Protein AF-A0A820NX02-F1 (afdb_monomer_lite)

pLDDT: mean 93.72, std 5.59, range [57.53, 98.38]

Radius of gyration: 21.2 Å; chains: 1; bounding box: 52×33×58 Å

Secondary structure (DSSP, 8-state):
-HHHHT--HHHHHHHHHHHTSS---TTSHHHHHHHHHHHHHHHHTT----------------SSS----EEE-TTS-EEEE--SS---S-TTSPPPPPP--TTPPP-----

Foldseek 3Di:
DVPVVVDDVVVVVVLCCVLVLADQPPPDPNVVVSVVVVQVVCVVVVDDDDDDDDDDDWFADDPVDQDKDFDADPVRHTPDMDPSADDDPDPVYDDDGGDDDIPDDDDDDDD

InterPro domains:
  IPR039373 Transferrin receptor protein 1/Glutamate carboxypeptidase 2-like [PTHR10404] (2-110)
  IPR046450 PA domain superfamily [SSF52025] (56-110)

Organism: NCBI:txid433720

Structure (mmCIF, N/CA/C/O backbone):
data_AF-A0A820NX02-F1
#
_entry.id   AF-A0A820NX02-F1
#
loop_
_atom_site.group_PDB
_atom_site.id
_atom_site.type_symbol
_atom_site.label_atom_id
_atom_site.label_alt_id
_atom_site.label_comp_id
_atom_site.label_asym_id
_atom_site.label_entity_id
_atom_site.label_seq_id
_atom_site.pdbx_PDB_ins_code
_atom_site.Cartn_x
_atom_site.Cartn_y
_atom_site.Cartn_z
_atom_site.occupancy
_atom_site.B_iso_or_equiv
_atom_site.auth_seq_id
_atom_site.auth_comp_id
_atom_site.auth_asym_id
_atom_site.auth_atom_id
_atom_site.pdbx_PDB_model_num
ATOM 1 N N . LYS A 1 1 ? -32.554 8.746 17.054 1.00 57.53 1 LYS A N 1
ATOM 2 C CA . LYS A 1 1 ? -31.838 9.902 16.445 1.00 57.53 1 LYS A CA 1
ATOM 3 C C . LYS A 1 1 ? -30.424 10.119 17.022 1.00 57.53 1 LYS A C 1
ATOM 5 O O . LYS A 1 1 ? -29.801 11.109 16.687 1.00 57.53 1 LYS A O 1
ATOM 10 N N . THR A 1 2 ? -29.894 9.197 17.829 1.00 83.38 2 THR A N 1
ATOM 11 C CA . THR A 1 2 ? -28.643 9.354 18.597 1.00 83.38 2 THR A CA 1
ATOM 12 C C . THR A 1 2 ? -27.372 8.914 17.863 1.00 83.38 2 THR A C 1
ATOM 14 O O . THR A 1 2 ? -26.292 9.383 18.196 1.00 83.38 2 THR A O 1
ATOM 17 N N . PHE A 1 3 ? -27.489 8.054 16.846 1.00 90.56 3 PHE A N 1
ATOM 18 C CA . PHE A 1 3 ? -26.334 7.535 16.103 1.00 90.56 3 PHE A CA 1
ATOM 19 C C . PHE A 1 3 ? -25.642 8.601 15.242 1.00 90.56 3 PHE A C 1
ATOM 21 O O . PHE A 1 3 ? -24.437 8.784 15.321 1.00 90.56 3 PHE A O 1
ATOM 28 N N . ILE A 1 4 ? -26.402 9.365 14.450 1.00 93.31 4 ILE A N 1
ATOM 29 C CA . ILE A 1 4 ? -25.814 10.421 13.611 1.00 93.31 4 ILE A CA 1
ATOM 30 C C . ILE A 1 4 ? -25.145 11.498 14.475 1.00 93.31 4 ILE A C 1
ATOM 32 O O . ILE A 1 4 ? -24.072 11.977 14.133 1.00 93.31 4 ILE A O 1
ATOM 36 N N . SER A 1 5 ? -25.725 11.826 15.633 1.00 94.56 5 SER A N 1
ATOM 37 C CA . SER A 1 5 ? -25.135 12.790 16.568 1.00 94.56 5 SER A CA 1
ATOM 38 C C . SER A 1 5 ? -23.883 12.284 17.293 1.00 94.56 5 SER A C 1
ATOM 40 O O . SER A 1 5 ? -23.154 13.103 17.838 1.00 94.56 5 SER A O 1
ATOM 42 N N . SER A 1 6 ? -23.625 10.969 17.336 1.00 94.00 6 SER A N 1
ATOM 43 C CA . SER A 1 6 ? -22.400 10.425 17.944 1.00 94.00 6 SER A CA 1
ATOM 44 C C . SER A 1 6 ? -21.201 10.413 16.991 1.00 94.00 6 SER A C 1
ATOM 46 O O . SER A 1 6 ? -20.087 10.126 17.422 1.00 94.00 6 SER A O 1
ATOM 48 N N . ILE A 1 7 ? -21.400 10.717 15.705 1.00 95.62 7 ILE A N 1
ATOM 49 C CA . ILE A 1 7 ? -20.318 10.786 14.718 1.00 95.62 7 ILE A CA 1
ATOM 50 C C . ILE A 1 7 ? -19.615 12.140 14.854 1.00 95.62 7 ILE A C 1
ATOM 52 O O . ILE A 1 7 ? -20.234 13.190 14.703 1.00 95.62 7 ILE A O 1
ATOM 56 N N . GLN A 1 8 ? -18.309 12.114 15.120 1.00 97.38 8 GLN A N 1
ATOM 57 C CA . GLN A 1 8 ? -17.485 13.311 15.299 1.00 97.38 8 GLN A CA 1
ATOM 58 C C . GLN A 1 8 ? -16.389 13.359 14.233 1.00 97.38 8 GLN A C 1
ATOM 60 O O . GLN A 1 8 ? -15.622 12.406 14.089 1.00 97.38 8 GLN A O 1
ATOM 65 N N . SER A 1 9 ? -16.278 14.483 13.521 1.00 97.94 9 SER A N 1
ATOM 66 C CA . SER A 1 9 ? -15.251 14.695 12.489 1.00 97.94 9 SER A CA 1
ATOM 67 C C . SER A 1 9 ? -13.830 14.545 13.033 1.00 97.94 9 SER A C 1
ATOM 69 O O . SER A 1 9 ? -13.000 13.933 12.372 1.00 97.94 9 SER A O 1
ATOM 71 N N . ALA A 1 10 ? -13.575 14.999 14.264 1.00 98.12 10 ALA A N 1
ATOM 72 C CA . ALA A 1 10 ? -12.276 14.858 14.925 1.00 98.12 10 ALA A CA 1
ATOM 73 C C . ALA A 1 10 ? -11.831 13.387 15.062 1.00 98.12 10 ALA A C 1
ATOM 75 O O . ALA A 1 10 ? -10.658 13.072 14.880 1.00 98.12 10 ALA A O 1
ATOM 76 N N . ASN A 1 11 ? -12.768 12.465 15.317 1.00 97.06 11 ASN A N 1
ATOM 77 C CA . ASN A 1 11 ? -12.453 11.036 15.391 1.00 97.06 11 ASN A CA 1
ATOM 78 C C . ASN A 1 11 ? -12.154 10.462 13.999 1.00 97.06 11 ASN A C 1
ATOM 80 O O . ASN A 1 11 ? -11.270 9.621 13.859 1.00 97.06 11 ASN A O 1
ATOM 84 N N . ILE A 1 12 ? -12.860 10.927 12.963 1.00 97.88 12 ILE A N 1
ATOM 85 C CA . ILE A 1 12 ? -12.602 10.530 11.570 1.00 97.88 12 ILE A CA 1
ATOM 86 C C . ILE A 1 12 ? -11.214 11.012 11.133 1.00 97.88 12 ILE A C 1
ATOM 88 O O . ILE A 1 12 ? -10.458 10.233 10.561 1.00 97.88 12 ILE A O 1
ATOM 92 N N . GLU A 1 13 ? -10.856 12.256 11.450 1.00 98.38 13 GLU A N 1
ATOM 93 C CA . GLU A 1 13 ? -9.538 12.830 11.169 1.00 98.38 13 GLU A CA 1
ATOM 94 C C . GLU A 1 13 ? -8.416 12.051 11.868 1.00 98.38 13 GLU A C 1
ATOM 96 O O . GLU A 1 13 ? -7.445 11.650 11.224 1.00 98.38 13 GLU A O 1
ATOM 101 N N . ALA A 1 14 ? -8.568 11.766 13.166 1.00 97.25 14 ALA A N 1
ATOM 102 C CA . ALA A 1 14 ? -7.595 10.980 13.920 1.00 97.25 14 ALA A CA 1
ATOM 103 C C . ALA A 1 14 ? -7.431 9.561 13.348 1.00 97.25 14 ALA A C 1
ATOM 105 O O . ALA A 1 14 ? -6.313 9.055 13.245 1.00 97.25 14 ALA A O 1
ATOM 106 N N . ASN A 1 15 ? -8.536 8.931 12.935 1.00 96.56 15 ASN A N 1
ATOM 107 C CA . ASN A 1 15 ? -8.507 7.622 12.287 1.00 96.56 15 ASN A CA 1
ATOM 108 C C . ASN A 1 15 ? -7.786 7.669 10.945 1.00 96.56 15 ASN A C 1
ATOM 110 O O . ASN A 1 15 ? -6.951 6.806 10.686 1.00 96.56 15 ASN A O 1
ATOM 114 N N . LEU A 1 16 ? -8.090 8.669 10.116 1.00 97.81 16 LEU A N 1
ATOM 115 C CA . LEU A 1 16 ? -7.446 8.847 8.822 1.00 97.81 16 LEU A CA 1
ATOM 116 C C . LEU A 1 16 ? -5.936 9.007 9.002 1.00 97.81 16 LEU A C 1
ATOM 118 O O . LEU A 1 16 ? -5.179 8.263 8.393 1.00 97.81 16 LEU A O 1
ATOM 122 N N . LYS A 1 17 ? -5.509 9.896 9.906 1.00 96.00 17 LYS A N 1
ATOM 123 C CA . LYS A 1 17 ? -4.090 10.146 10.180 1.00 96.00 17 LYS A CA 1
ATOM 124 C C . LYS A 1 17 ? -3.331 8.886 10.605 1.00 96.00 17 LYS A C 1
ATOM 126 O O . LYS A 1 17 ? -2.198 8.694 10.173 1.00 96.00 17 LYS A O 1
ATOM 131 N N . ASP A 1 18 ? -3.934 8.045 11.445 1.00 94.50 18 ASP A N 1
ATOM 132 C CA . ASP A 1 18 ? -3.306 6.798 11.896 1.00 94.50 18 ASP A CA 1
ATOM 133 C C . ASP A 1 18 ? -3.216 5.769 10.755 1.00 94.50 18 ASP A C 1
ATOM 135 O O . ASP A 1 18 ? -2.137 5.255 10.454 1.00 94.50 18 ASP A O 1
ATOM 139 N N . LEU A 1 19 ? -4.333 5.538 10.055 1.00 95.00 19 LEU A N 1
ATOM 140 C CA . LEU A 1 19 ? -4.443 4.521 9.003 1.00 95.00 19 LEU A CA 1
ATOM 141 C C . LEU A 1 19 ? -3.652 4.865 7.729 1.00 95.00 19 LEU A C 1
ATOM 143 O O . LEU A 1 19 ? -3.294 3.962 6.979 1.00 95.00 19 LEU A O 1
ATOM 147 N N . THR A 1 20 ? -3.348 6.142 7.481 1.00 93.12 20 THR A N 1
ATOM 148 C CA . THR A 1 20 ? -2.535 6.578 6.329 1.00 93.12 20 THR A CA 1
ATOM 149 C C . THR A 1 20 ? -1.082 6.872 6.688 1.00 93.12 20 THR A C 1
ATOM 151 O O . THR A 1 20 ? -0.343 7.383 5.851 1.00 93.12 20 THR A O 1
ATOM 154 N N . SER A 1 21 ? -0.649 6.590 7.919 1.00 91.38 21 SER A N 1
ATOM 155 C CA . SER A 1 21 ? 0.715 6.905 8.366 1.00 91.38 21 SER A CA 1
ATOM 156 C C . SER A 1 21 ? 1.801 6.094 7.647 1.00 91.38 21 SER A C 1
ATOM 158 O O . SER A 1 21 ? 2.969 6.488 7.657 1.00 91.38 21 SER A O 1
ATOM 160 N N . ARG A 1 22 ? 1.435 4.959 7.035 1.00 90.38 22 ARG A N 1
ATOM 161 C CA . ARG A 1 22 ? 2.332 4.079 6.276 1.00 90.38 22 ARG A CA 1
ATOM 162 C C . ARG A 1 22 ? 1.607 3.450 5.080 1.00 90.38 22 ARG A C 1
ATOM 164 O O . ARG A 1 22 ? 0.410 3.164 5.192 1.00 90.38 22 ARG A O 1
ATOM 171 N N . PRO A 1 23 ? 2.317 3.164 3.973 1.00 93.25 23 PRO A N 1
ATOM 172 C CA . PRO A 1 23 ? 1.836 2.267 2.932 1.00 93.25 23 PRO A CA 1
ATOM 173 C C . PRO A 1 23 ? 1.448 0.915 3.535 1.00 93.25 23 PRO A C 1
ATOM 175 O O . PRO A 1 23 ? 2.177 0.366 4.354 1.00 93.25 23 PRO A O 1
ATOM 178 N N . HIS A 1 24 ? 0.302 0.383 3.131 1.00 94.69 24 HIS A N 1
ATOM 179 C CA . HIS A 1 24 ? -0.258 -0.871 3.639 1.00 94.69 24 HIS A CA 1
ATOM 180 C C . HIS A 1 24 ? -0.721 -1.728 2.459 1.00 94.69 24 HIS A C 1
ATOM 182 O O . HIS A 1 24 ? -1.900 -2.033 2.294 1.00 94.69 24 HIS A O 1
ATOM 188 N N . LEU A 1 25 ? 0.225 -2.050 1.573 1.00 95.56 25 LEU A N 1
ATOM 189 C CA . LEU A 1 25 ? -0.041 -2.904 0.422 1.00 95.56 25 LEU A CA 1
ATOM 190 C C . LEU A 1 25 ? -0.413 -4.312 0.901 1.00 95.56 25 LEU A C 1
ATOM 192 O O . LEU A 1 25 ? 0.260 -4.870 1.768 1.00 95.56 25 LEU A O 1
ATOM 196 N N . ALA A 1 26 ? -1.472 -4.873 0.313 1.00 96.31 26 ALA A N 1
ATOM 197 C CA . ALA A 1 26 ? -2.029 -6.164 0.702 1.00 96.31 26 ALA A CA 1
ATOM 198 C C . ALA A 1 26 ? -0.940 -7.231 0.858 1.00 96.31 26 ALA A C 1
ATOM 200 O O . ALA A 1 26 ? -0.072 -7.342 -0.006 1.00 96.31 26 ALA A O 1
ATOM 201 N N . GLY A 1 27 ? -0.991 -8.014 1.937 1.00 94.62 27 GLY A N 1
ATOM 202 C CA . GLY A 1 27 ? -0.068 -9.132 2.175 1.00 94.62 27 GLY A CA 1
ATOM 203 C C . GLY A 1 27 ? 1.313 -8.755 2.731 1.00 94.62 27 GLY A C 1
ATOM 204 O O . GLY A 1 27 ? 2.084 -9.657 3.061 1.00 94.62 27 GLY A O 1
ATOM 205 N N . LEU A 1 28 ? 1.620 -7.462 2.887 1.00 93.81 28 LEU A N 1
ATOM 206 C CA . LEU A 1 28 ? 2.834 -6.995 3.564 1.00 93.81 28 LEU A CA 1
ATOM 207 C C . LEU A 1 28 ? 2.627 -6.848 5.088 1.00 93.81 28 LEU A C 1
ATOM 209 O O . LEU A 1 28 ? 1.487 -6.788 5.562 1.00 93.81 28 LEU A O 1
ATOM 213 N N . PRO A 1 29 ? 3.707 -6.783 5.892 1.00 94.25 29 PRO A N 1
ATOM 214 C CA . PRO A 1 29 ? 3.606 -6.618 7.345 1.00 94.25 29 PRO A CA 1
ATOM 215 C C . PRO A 1 29 ? 2.784 -5.398 7.790 1.00 94.25 29 PRO A C 1
ATOM 217 O O . PRO A 1 29 ? 2.064 -5.473 8.788 1.00 94.25 29 PRO A O 1
ATOM 220 N N . GLU A 1 30 ? 2.854 -4.289 7.055 1.00 94.00 30 GLU A N 1
ATOM 221 C CA . GLU A 1 30 ? 2.125 -3.052 7.346 1.00 94.00 30 GLU A CA 1
ATOM 222 C C . GLU A 1 30 ? 0.608 -3.206 7.166 1.00 94.00 30 GLU A C 1
ATOM 224 O O . GLU A 1 30 ? -0.159 -2.671 7.965 1.00 94.00 30 GLU A O 1
ATOM 229 N N . ASP A 1 31 ? 0.164 -3.991 6.180 1.00 95.56 31 ASP A N 1
ATOM 230 C CA . ASP A 1 31 ? -1.253 -4.339 5.997 1.00 95.56 31 ASP A CA 1
ATOM 231 C C . ASP A 1 31 ? -1.779 -5.143 7.198 1.00 95.56 31 ASP A C 1
ATOM 233 O O . ASP A 1 31 ? -2.818 -4.821 7.787 1.00 95.56 31 ASP A O 1
ATOM 237 N N . LEU A 1 32 ? -0.994 -6.116 7.677 1.00 95.94 32 LEU A N 1
ATOM 238 C CA . LEU A 1 32 ? -1.327 -6.847 8.902 1.00 95.94 32 LEU A CA 1
ATOM 239 C C . LEU A 1 32 ? -1.377 -5.923 10.131 1.00 95.94 32 LEU A C 1
ATOM 241 O O . LEU A 1 32 ? -2.249 -6.102 10.987 1.00 95.94 32 LEU A O 1
ATOM 245 N N . ALA A 1 33 ? -0.470 -4.949 10.231 1.00 95.25 33 ALA A N 1
ATOM 246 C CA . ALA A 1 33 ? -0.468 -3.981 11.325 1.00 95.25 33 ALA A CA 1
ATOM 247 C C . ALA A 1 33 ? -1.752 -3.134 11.329 1.00 95.25 33 ALA A C 1
ATOM 249 O O . ALA A 1 33 ? -2.404 -3.026 12.371 1.00 95.25 33 ALA A O 1
ATOM 250 N N . SER A 1 34 ? -2.181 -2.629 10.168 1.00 95.75 34 SER A N 1
ATOM 251 C CA . SER A 1 34 ? -3.456 -1.913 10.017 1.00 95.75 34 SER A CA 1
ATOM 252 C C . SER A 1 34 ? -4.655 -2.783 10.412 1.00 95.75 34 SER A C 1
ATOM 254 O O . SER A 1 34 ? -5.531 -2.339 11.160 1.00 95.75 34 SER A O 1
ATOM 256 N N . ALA A 1 35 ? -4.672 -4.054 9.998 1.00 96.56 35 ALA A N 1
ATOM 257 C CA . ALA A 1 35 ? -5.727 -4.991 10.383 1.00 96.56 35 ALA A CA 1
ATOM 258 C C . ALA A 1 35 ? -5.778 -5.235 11.905 1.00 96.56 35 ALA A C 1
ATOM 260 O O . ALA A 1 35 ? -6.866 -5.350 12.472 1.00 96.56 35 ALA A O 1
ATOM 261 N N . ILE A 1 36 ? -4.622 -5.289 12.580 1.00 96.19 36 ILE A N 1
ATOM 262 C CA . ILE A 1 36 ? -4.537 -5.407 14.048 1.00 96.19 36 ILE A CA 1
ATOM 263 C C . ILE A 1 36 ? -5.091 -4.151 14.733 1.00 96.19 36 ILE A C 1
ATOM 265 O O . ILE A 1 36 ? -5.836 -4.272 15.705 1.00 96.19 36 ILE A O 1
ATOM 269 N N . VAL A 1 37 ? -4.775 -2.955 14.227 1.00 95.94 37 VAL A N 1
ATOM 270 C CA . VAL A 1 37 ? -5.295 -1.691 14.778 1.00 95.94 37 VAL A CA 1
ATOM 271 C C . VAL A 1 37 ? -6.825 -1.655 14.710 1.00 95.94 37 VAL A C 1
ATOM 273 O O . VAL A 1 37 ? -7.481 -1.327 15.701 1.00 95.94 37 VAL A O 1
ATOM 276 N N . ILE A 1 38 ? -7.407 -2.037 13.570 1.00 97.00 38 ILE A N 1
ATOM 277 C CA . ILE A 1 38 ? -8.866 -2.095 13.394 1.00 97.00 38 ILE A CA 1
ATOM 278 C C . ILE A 1 38 ? -9.488 -3.138 14.331 1.00 97.00 38 ILE A C 1
ATOM 280 O O . ILE A 1 38 ? -10.455 -2.834 15.029 1.00 97.00 38 ILE A O 1
ATOM 284 N N . GLU A 1 39 ? -8.906 -4.338 14.395 1.00 97.69 39 GLU A N 1
ATOM 285 C CA . GLU A 1 39 ? -9.356 -5.422 15.276 1.00 97.69 39 GLU A CA 1
ATOM 286 C C . GLU A 1 39 ? -9.416 -4.974 16.742 1.00 97.69 39 GLU A C 1
ATOM 288 O O . GLU A 1 39 ? -10.443 -5.140 17.401 1.00 97.69 39 GLU A O 1
ATOM 293 N N . GLN A 1 40 ? -8.350 -4.343 17.239 1.00 97.12 40 GLN A N 1
ATOM 294 C CA . GLN A 1 40 ? -8.281 -3.852 18.616 1.00 97.12 40 GLN A CA 1
ATOM 295 C C . GLN A 1 40 ? -9.325 -2.769 18.905 1.00 97.12 40 GLN A C 1
ATOM 297 O O . GLN A 1 40 ? -9.954 -2.790 19.966 1.00 97.12 40 GLN A O 1
ATOM 302 N N . ARG A 1 41 ? -9.532 -1.831 17.973 1.00 96.69 41 ARG A N 1
ATOM 303 C CA . ARG A 1 41 ? -10.523 -0.753 18.122 1.00 96.69 41 ARG A CA 1
ATOM 304 C C . ARG A 1 41 ? -11.942 -1.307 18.181 1.00 96.69 41 ARG A C 1
ATOM 306 O O . ARG A 1 41 ? -12.692 -0.962 19.085 1.00 96.69 41 ARG A O 1
ATOM 313 N N . TRP A 1 42 ? -12.283 -2.232 17.291 1.00 97.88 42 TRP A N 1
ATOM 314 C CA . TRP A 1 42 ? -13.605 -2.859 17.286 1.00 97.88 42 TRP A CA 1
ATOM 315 C C . TRP A 1 42 ? -13.868 -3.708 18.534 1.00 97.88 42 TRP A C 1
ATOM 317 O O . TRP A 1 42 ? -14.972 -3.653 19.074 1.00 97.88 42 TRP A O 1
ATOM 327 N N . ILE A 1 43 ? -12.866 -4.441 19.036 1.00 98.25 43 ILE A N 1
ATOM 328 C CA . ILE A 1 43 ? -12.975 -5.152 20.322 1.00 98.25 43 ILE A CA 1
ATOM 329 C C . ILE A 1 43 ? -13.228 -4.154 21.460 1.00 98.25 43 ILE A C 1
ATOM 331 O O . ILE A 1 43 ? -14.109 -4.378 22.290 1.00 98.25 43 ILE A O 1
ATOM 335 N N . LYS A 1 44 ? -12.486 -3.040 21.488 1.00 97.50 44 LYS A N 1
ATOM 336 C CA . LYS A 1 44 ? -12.647 -1.978 22.493 1.00 97.50 44 LYS A CA 1
ATOM 337 C C . LYS A 1 44 ? -14.042 -1.347 22.457 1.00 97.50 44 LYS A C 1
ATOM 339 O O . LYS A 1 44 ? -14.588 -1.047 23.516 1.00 97.50 44 LYS A O 1
ATOM 344 N N . ASP A 1 45 ? -14.623 -1.201 21.272 1.00 96.19 45 ASP A N 1
ATOM 345 C CA . ASP A 1 45 ? -15.977 -0.668 21.080 1.00 96.19 45 ASP A CA 1
ATOM 346 C C . ASP A 1 45 ? -17.082 -1.702 21.390 1.00 96.19 45 ASP A C 1
ATOM 348 O O . ASP A 1 45 ? -18.272 -1.410 21.257 1.00 96.19 45 ASP A O 1
ATOM 352 N N . GLY A 1 46 ? -16.711 -2.908 21.838 1.00 97.88 46 GLY A N 1
ATOM 353 C CA . GLY A 1 46 ? -17.639 -3.944 22.294 1.00 97.88 46 GLY A CA 1
ATOM 354 C C . GLY A 1 46 ? -18.145 -4.876 21.193 1.00 97.88 46 GLY A C 1
ATOM 355 O O . GLY A 1 46 ? -19.120 -5.600 21.405 1.00 97.88 46 GLY A O 1
ATOM 356 N N . LEU A 1 47 ? -17.506 -4.883 20.020 1.00 98.25 47 LEU A N 1
ATOM 357 C CA . LEU A 1 47 ? -17.873 -5.776 18.923 1.00 98.25 47 LEU A CA 1
ATOM 358 C C . LEU A 1 47 ? -17.217 -7.154 19.075 1.00 98.25 47 LEU A C 1
ATOM 360 O O . LEU A 1 47 ? -16.082 -7.295 19.531 1.00 98.25 47 LEU A O 1
ATOM 364 N N . LYS A 1 48 ? -17.916 -8.192 18.607 1.00 98.06 48 LYS A N 1
ATOM 365 C CA . LYS A 1 48 ? -17.320 -9.514 18.383 1.00 98.06 48 LYS A CA 1
ATOM 366 C C . LYS A 1 48 ? -16.564 -9.490 17.055 1.00 98.06 48 LYS A C 1
ATOM 368 O O . LYS A 1 48 ? -17.185 -9.349 16.005 1.00 98.06 48 LYS A O 1
ATOM 373 N N . VAL A 1 49 ? -15.245 -9.654 17.102 1.00 98.00 49 VAL A N 1
ATOM 374 C CA . VAL A 1 49 ? -14.364 -9.504 15.934 1.00 98.00 49 VAL A CA 1
ATOM 375 C C . VAL A 1 49 ? -13.729 -10.834 15.543 1.00 98.00 49 VAL A C 1
ATOM 377 O O . VAL A 1 49 ? -13.368 -11.644 16.394 1.00 98.00 49 VAL A O 1
ATOM 380 N N . THR A 1 50 ? -13.574 -11.046 14.238 1.00 97.31 50 THR A N 1
ATOM 381 C CA . THR A 1 50 ? -12.790 -12.141 13.657 1.00 97.31 50 THR A CA 1
ATOM 382 C C . THR A 1 50 ? -11.960 -11.610 12.498 1.00 97.31 50 THR A C 1
ATOM 384 O O . THR A 1 50 ? -12.465 -10.812 11.709 1.00 97.31 50 THR A 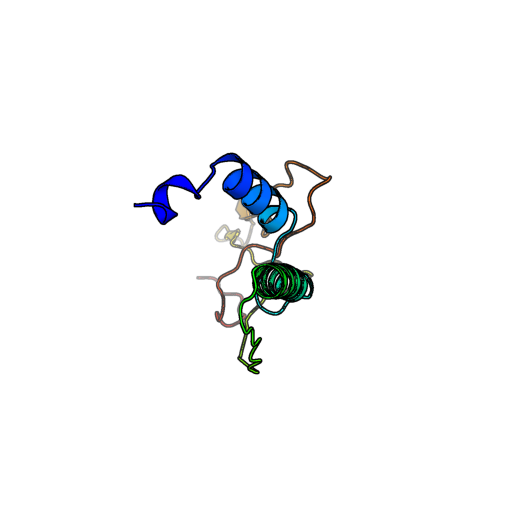O 1
ATOM 387 N N . LYS A 1 51 ? -10.735 -12.112 12.339 1.00 95.94 51 LYS A N 1
ATOM 388 C CA . LYS A 1 51 ? -9.838 -11.777 11.228 1.00 95.94 51 LYS A CA 1
ATOM 389 C C . LYS A 1 51 ? -9.500 -13.042 10.425 1.00 95.94 51 LYS A C 1
ATOM 391 O O . LYS A 1 51 ? -8.512 -13.714 10.740 1.00 95.94 51 LYS A O 1
ATOM 396 N N . PRO A 1 52 ? -10.343 -13.432 9.453 1.00 95.94 52 PRO A N 1
ATOM 397 C CA . PRO A 1 52 ? -10.085 -14.608 8.629 1.00 95.94 52 PRO A CA 1
ATOM 398 C C . PRO A 1 52 ? -8.832 -14.400 7.771 1.00 95.94 52 PRO A C 1
ATOM 400 O O . PRO A 1 52 ? -8.514 -13.278 7.380 1.00 95.94 52 PRO A O 1
ATOM 403 N N . LYS A 1 53 ? -8.120 -15.492 7.482 1.00 95.94 53 LYS A N 1
ATOM 404 C CA . LYS A 1 53 ? -6.899 -15.489 6.671 1.00 95.94 53 LYS A CA 1
ATOM 405 C C . LYS A 1 53 ? -7.087 -16.394 5.467 1.00 95.94 53 LYS A C 1
ATOM 407 O O . LYS A 1 53 ? -7.615 -17.495 5.607 1.00 95.94 53 LYS A O 1
ATOM 412 N N . TYR A 1 54 ? -6.603 -15.943 4.319 1.00 96.94 54 TYR A N 1
ATOM 413 C CA . TYR A 1 54 ? -6.642 -16.696 3.075 1.00 96.94 54 TYR A CA 1
ATOM 414 C C . TYR A 1 54 ? -5.272 -16.652 2.413 1.00 96.94 54 TYR A C 1
ATOM 416 O O . TYR A 1 54 ? -4.612 -15.616 2.417 1.00 96.94 54 TYR A O 1
ATOM 424 N N . ASN A 1 55 ? -4.874 -17.776 1.826 1.00 97.62 55 ASN A N 1
ATOM 425 C CA . ASN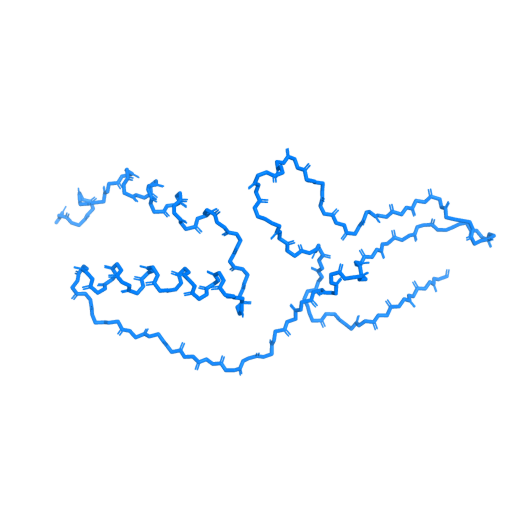 A 1 55 ? -3.705 -17.838 0.964 1.00 97.62 55 ASN A CA 1
ATOM 426 C C . ASN A 1 55 ? -4.179 -17.570 -0.462 1.00 97.62 55 ASN A C 1
ATOM 428 O O . ASN A 1 55 ? -4.809 -18.429 -1.079 1.00 97.62 55 ASN A O 1
ATOM 432 N N . VAL A 1 56 ? -3.921 -16.361 -0.948 1.00 97.56 56 VAL A N 1
ATOM 433 C CA . VAL A 1 56 ? -4.296 -15.914 -2.292 1.00 97.56 56 VAL A CA 1
ATOM 434 C C . VAL A 1 56 ? -3.042 -15.601 -3.098 1.00 97.56 56 VAL A C 1
ATOM 436 O O . VAL A 1 56 ? -2.008 -15.244 -2.535 1.00 97.56 56 VAL A O 1
ATOM 439 N N . LEU A 1 57 ? -3.127 -15.749 -4.418 1.00 98.06 57 LEU A N 1
ATOM 440 C CA . LEU A 1 57 ? -2.051 -15.337 -5.310 1.00 98.06 57 LEU A CA 1
ATOM 441 C C . LEU A 1 57 ? -2.006 -13.806 -5.354 1.00 98.06 57 LEU A C 1
ATOM 443 O O . LEU A 1 57 ? -2.992 -13.185 -5.738 1.00 98.06 57 LEU A O 1
ATOM 447 N N . LEU A 1 58 ? -0.870 -13.221 -4.977 1.00 97.56 58 LEU A N 1
ATOM 448 C CA . LEU A 1 58 ? -0.587 -11.790 -5.094 1.00 97.56 58 LEU A CA 1
ATOM 449 C C . LEU A 1 58 ? 0.535 -11.565 -6.114 1.00 97.56 58 LEU A C 1
ATOM 451 O O . LEU A 1 58 ? 1.246 -12.496 -6.493 1.00 97.56 58 LEU A O 1
ATOM 455 N N . SER A 1 59 ? 0.686 -10.323 -6.567 1.00 97.56 59 SER A N 1
ATOM 456 C CA . SER A 1 59 ? 1.699 -9.909 -7.536 1.00 97.56 59 SER A CA 1
ATOM 457 C C . SER A 1 59 ? 2.365 -8.627 -7.047 1.00 97.56 59 SER A C 1
ATOM 459 O O . SER A 1 59 ? 1.670 -7.696 -6.644 1.00 97.56 59 SER A O 1
ATOM 461 N N . TYR A 1 60 ? 3.697 -8.597 -7.090 1.00 96.56 60 TYR A N 1
ATOM 462 C CA . TYR A 1 60 ? 4.534 -7.466 -6.689 1.00 96.56 60 TYR A CA 1
ATOM 463 C C . TYR A 1 60 ? 5.614 -7.225 -7.752 1.00 96.56 60 TYR A C 1
ATOM 465 O O . TYR A 1 60 ? 5.991 -8.176 -8.447 1.00 96.56 60 TYR A O 1
ATOM 473 N N . PRO A 1 61 ? 6.117 -5.987 -7.891 1.00 96.19 61 PRO A N 1
ATOM 474 C CA . PRO A 1 61 ? 7.261 -5.705 -8.747 1.00 96.19 61 PRO A CA 1
ATOM 475 C C . PRO A 1 61 ? 8.554 -6.270 -8.152 1.00 96.19 61 PRO A C 1
ATOM 477 O O . PRO A 1 61 ? 8.637 -6.557 -6.959 1.00 96.19 61 PRO A O 1
ATOM 480 N N . ASP A 1 62 ? 9.583 -6.380 -8.989 1.00 94.25 62 ASP A N 1
ATOM 481 C CA . ASP A 1 62 ? 10.948 -6.605 -8.523 1.00 94.25 62 ASP A CA 1
ATOM 482 C C . ASP A 1 62 ? 11.587 -5.259 -8.148 1.00 94.25 62 ASP A C 1
ATOM 484 O O . ASP A 1 62 ? 11.751 -4.369 -8.986 1.00 94.25 62 ASP A O 1
ATOM 488 N N . ASP A 1 63 ? 11.953 -5.103 -6.878 1.00 91.00 63 ASP A N 1
ATOM 489 C CA . ASP A 1 63 ? 12.581 -3.882 -6.370 1.00 91.00 63 ASP A CA 1
ATOM 490 C C . ASP A 1 63 ? 13.980 -3.635 -6.952 1.00 91.00 63 ASP A C 1
ATOM 492 O O . ASP A 1 63 ? 14.406 -2.479 -7.029 1.00 91.00 63 ASP A O 1
ATOM 496 N N . ASN A 1 64 ? 14.686 -4.693 -7.364 1.00 93.06 64 ASN A N 1
ATOM 497 C CA . ASN A 1 64 ? 16.027 -4.602 -7.946 1.00 93.06 64 ASN A CA 1
ATOM 498 C C . ASN A 1 64 ? 15.988 -4.400 -9.467 1.00 93.06 64 ASN A C 1
ATOM 500 O O . ASN A 1 64 ? 16.962 -3.916 -10.042 1.00 93.06 64 ASN A O 1
ATOM 504 N N . ASN A 1 65 ? 14.869 -4.750 -10.107 1.00 93.94 65 ASN A N 1
ATOM 505 C CA . ASN A 1 65 ? 14.653 -4.637 -11.548 1.00 93.94 65 ASN A CA 1
ATOM 506 C C . ASN A 1 65 ? 13.350 -3.860 -11.822 1.00 93.94 65 ASN A C 1
ATOM 508 O O . ASN A 1 65 ? 12.342 -4.463 -12.198 1.00 93.94 65 ASN A O 1
ATOM 512 N N . PRO A 1 66 ? 13.336 -2.528 -11.610 1.00 95.06 66 PRO A N 1
ATOM 513 C CA . PRO A 1 66 ? 12.135 -1.723 -11.793 1.00 95.06 66 PRO A CA 1
ATOM 514 C C . PRO A 1 66 ? 11.642 -1.774 -13.242 1.00 95.06 66 PRO A C 1
ATOM 516 O O . PRO A 1 66 ? 12.430 -1.719 -14.187 1.00 95.06 66 PRO A O 1
ATOM 519 N N . ASN A 1 67 ? 10.320 -1.816 -13.413 1.00 96.19 67 ASN A N 1
ATOM 520 C CA . ASN A 1 67 ? 9.690 -1.788 -14.730 1.00 96.19 67 ASN A CA 1
ATOM 521 C C . ASN A 1 67 ?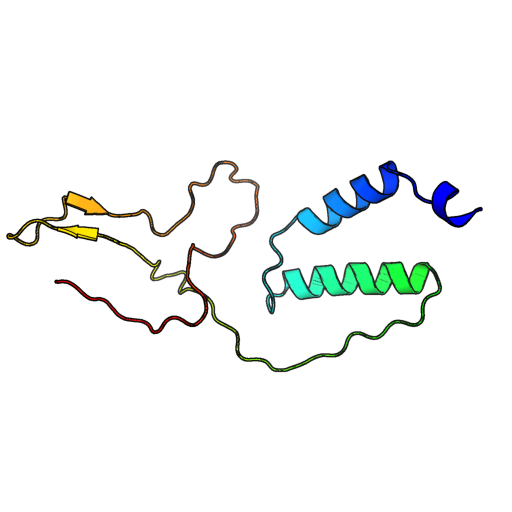 9.971 -0.455 -15.428 1.00 96.19 67 ASN A C 1
ATOM 523 O O . ASN A 1 67 ? 9.807 0.607 -14.829 1.00 96.19 67 ASN A O 1
ATOM 527 N N . GLN A 1 68 ? 10.354 -0.497 -16.704 1.00 95.75 68 GLN A N 1
ATOM 528 C CA . GLN A 1 68 ? 10.675 0.700 -17.478 1.00 95.75 68 GLN A CA 1
ATOM 529 C C . GLN A 1 68 ? 10.122 0.614 -18.899 1.00 95.75 68 GLN A C 1
ATOM 531 O O . GLN A 1 68 ? 10.003 -0.465 -19.477 1.00 95.75 68 GLN A O 1
ATOM 536 N N . VAL A 1 69 ? 9.810 1.778 -19.463 1.00 95.75 69 VAL A N 1
ATOM 537 C CA . VAL A 1 69 ? 9.450 1.964 -20.867 1.00 95.75 69 VAL A CA 1
ATOM 538 C C . VAL A 1 69 ? 10.493 2.871 -21.507 1.00 95.75 69 VAL A C 1
ATOM 540 O O . VAL A 1 69 ? 10.804 3.944 -20.981 1.00 95.75 69 VAL A O 1
ATOM 543 N N . THR A 1 70 ? 11.013 2.441 -22.653 1.00 95.81 70 THR A N 1
ATOM 544 C CA . THR A 1 70 ? 12.106 3.116 -23.355 1.00 95.81 70 THR A CA 1
ATOM 545 C C . THR A 1 70 ? 11.713 3.394 -24.799 1.00 95.81 70 THR A C 1
ATOM 547 O O . THR A 1 70 ? 11.236 2.505 -25.500 1.00 95.81 70 THR A O 1
ATOM 550 N N . LEU A 1 71 ? 11.944 4.625 -25.254 1.00 96.25 71 LEU A N 1
ATOM 551 C CA . LEU A 1 71 ? 11.887 5.005 -26.661 1.00 96.25 71 LEU A CA 1
ATOM 552 C C . LEU A 1 71 ? 13.301 4.942 -27.242 1.00 96.25 71 LEU A C 1
ATOM 554 O O . LEU A 1 71 ? 14.188 5.658 -26.773 1.00 96.25 71 LEU A O 1
ATOM 558 N N . THR A 1 72 ? 13.503 4.120 -28.267 1.00 95.81 72 THR A N 1
ATOM 559 C CA . THR A 1 72 ? 14.787 3.959 -28.961 1.00 95.81 72 THR A CA 1
ATOM 560 C C . THR A 1 72 ? 14.720 4.463 -30.404 1.00 95.81 72 THR A C 1
ATOM 562 O O . THR A 1 72 ? 13.664 4.471 -31.034 1.00 95.81 72 THR A O 1
ATOM 565 N N . SER A 1 73 ? 15.855 4.912 -30.940 1.00 93.94 73 SER A N 1
ATOM 566 C CA . SER A 1 73 ? 16.017 5.182 -32.371 1.00 93.94 73 SER A CA 1
ATOM 567 C C . SER A 1 73 ? 16.170 3.877 -33.162 1.00 93.94 73 SER A C 1
ATOM 569 O O . SER A 1 73 ? 16.439 2.815 -32.598 1.00 93.94 73 SER A O 1
ATOM 571 N N . SER A 1 74 ? 16.120 3.966 -34.494 1.00 92.38 74 SER A N 1
ATOM 572 C CA . SER A 1 74 ? 16.432 2.838 -35.388 1.00 92.38 74 SER A CA 1
ATOM 573 C C . SER A 1 74 ? 17.853 2.284 -35.218 1.00 92.38 74 SER A C 1
ATOM 575 O O . SER A 1 74 ? 18.101 1.131 -35.555 1.00 92.38 74 SER A O 1
ATOM 577 N N . SER A 1 75 ? 18.788 3.076 -34.681 1.00 91.94 75 SER A N 1
ATOM 578 C CA . SER A 1 75 ? 20.154 2.643 -34.358 1.00 91.94 75 SER A CA 1
ATOM 579 C C . SER A 1 75 ? 20.276 1.989 -32.976 1.00 91.94 75 SER A C 1
ATOM 581 O O . SER A 1 75 ? 21.387 1.675 -32.555 1.00 91.94 75 SER A O 1
ATOM 583 N N . GLY A 1 76 ? 19.167 1.817 -32.248 1.00 89.31 76 GLY A N 1
ATOM 584 C CA . GLY A 1 76 ? 19.150 1.270 -30.888 1.00 89.31 76 GLY A CA 1
ATOM 585 C C . GLY A 1 76 ? 19.551 2.275 -29.804 1.00 89.31 76 GLY A C 1
ATOM 586 O O . GLY A 1 76 ? 19.749 1.896 -28.653 1.00 89.31 76 GLY A O 1
ATOM 587 N N . THR A 1 77 ? 19.680 3.561 -30.140 1.00 94.75 77 THR A N 1
ATOM 588 C CA . THR A 1 77 ? 20.040 4.603 -29.172 1.00 94.75 77 THR A CA 1
ATOM 589 C C . THR A 1 77 ? 18.823 4.979 -28.337 1.00 94.75 77 THR A C 1
ATOM 591 O O . THR A 1 77 ? 17.759 5.248 -28.887 1.00 94.75 77 THR A O 1
ATOM 594 N N . ILE A 1 78 ? 18.973 5.031 -27.014 1.00 95.69 78 ILE A N 1
ATOM 595 C CA . ILE A 1 78 ? 17.905 5.463 -26.105 1.00 95.69 78 ILE A CA 1
ATOM 596 C C . ILE A 1 78 ? 17.663 6.964 -26.281 1.00 95.69 78 ILE A C 1
ATOM 598 O O . ILE A 1 78 ? 18.581 7.768 -26.134 1.00 95.69 78 ILE A O 1
ATOM 602 N N . ILE A 1 79 ? 16.420 7.327 -26.588 1.00 96.50 79 ILE A N 1
ATOM 603 C CA . ILE A 1 79 ? 15.959 8.713 -26.720 1.00 96.50 79 ILE A CA 1
ATOM 604 C C . ILE A 1 79 ? 15.314 9.161 -25.406 1.00 96.50 79 ILE A C 1
ATOM 606 O O . ILE A 1 79 ? 15.615 10.240 -24.901 1.00 96.50 79 ILE A O 1
ATOM 610 N N . ILE A 1 80 ? 14.425 8.332 -24.849 1.00 96.38 80 ILE A N 1
ATOM 611 C CA . ILE A 1 80 ? 13.708 8.589 -23.591 1.00 96.38 80 ILE A CA 1
ATOM 612 C C . ILE A 1 80 ? 13.590 7.274 -22.824 1.00 96.38 80 ILE A C 1
ATOM 614 O O . ILE A 1 80 ? 13.371 6.227 -23.428 1.00 96.38 80 ILE A O 1
ATOM 618 N N . GLN A 1 81 ? 13.679 7.337 -21.499 1.00 95.44 81 GLN A N 1
ATOM 619 C CA . GLN A 1 81 ? 13.451 6.208 -20.604 1.00 95.44 81 GLN A CA 1
ATOM 620 C C . GLN A 1 81 ? 12.687 6.684 -19.369 1.00 95.44 81 GLN A C 1
ATOM 622 O O . GLN A 1 81 ? 13.015 7.721 -18.790 1.00 95.44 81 GLN A O 1
ATOM 627 N N . THR A 1 82 ? 11.654 5.947 -18.967 1.00 96.25 82 THR A N 1
ATOM 628 C CA . THR A 1 82 ? 10.943 6.213 -17.707 1.00 96.25 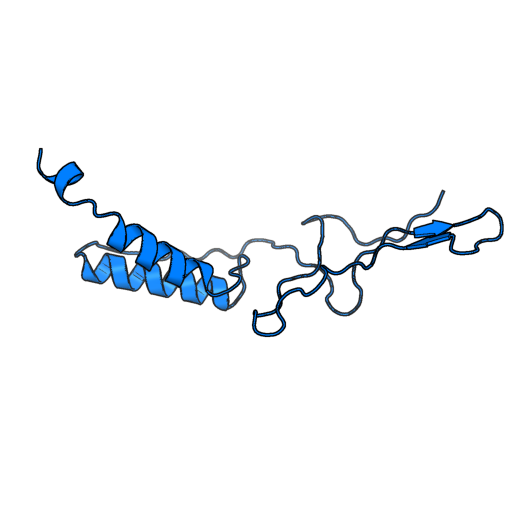82 THR A CA 1
ATOM 629 C C . THR A 1 82 ? 11.822 5.860 -16.505 1.00 96.25 82 THR A C 1
ATOM 631 O O . THR A 1 82 ? 12.565 4.884 -16.569 1.00 96.25 82 THR A O 1
ATOM 634 N N . SER A 1 83 ? 11.674 6.562 -15.378 1.00 93.50 83 SER A N 1
ATOM 635 C CA . SER A 1 83 ? 12.431 6.289 -14.141 1.00 93.50 83 SER A CA 1
ATOM 636 C C . SER A 1 83 ? 12.222 4.877 -13.579 1.00 93.50 83 SER A C 1
ATOM 638 O O . SER A 1 83 ? 13.111 4.336 -12.930 1.00 93.50 83 SER A O 1
ATOM 640 N N . GLY A 1 84 ? 11.034 4.296 -13.782 1.00 92.69 84 GLY A N 1
ATOM 641 C CA . GLY A 1 84 ? 10.612 3.037 -13.154 1.00 92.69 84 GLY A CA 1
ATOM 642 C C . GLY A 1 84 ? 10.348 3.136 -11.647 1.00 92.69 84 GLY A C 1
ATOM 643 O O . GLY A 1 84 ? 9.960 2.156 -11.020 1.00 92.69 84 GLY A O 1
ATOM 644 N N . THR A 1 85 ? 10.516 4.325 -11.068 1.00 91.88 85 THR A N 1
ATOM 645 C CA . THR A 1 85 ? 10.238 4.640 -9.665 1.00 91.88 85 THR A CA 1
ATOM 646 C C . THR A 1 85 ? 9.549 5.997 -9.569 1.00 91.88 85 THR A C 1
ATOM 648 O O . THR A 1 85 ? 9.728 6.863 -10.430 1.00 91.88 85 THR A O 1
ATOM 651 N N . GLU A 1 86 ? 8.793 6.216 -8.499 1.00 89.50 86 GLU A N 1
ATOM 652 C CA . GLU A 1 86 ? 8.247 7.538 -8.198 1.00 89.50 86 GLU A CA 1
ATOM 653 C C . GLU A 1 86 ? 9.356 8.506 -7.767 1.00 89.50 86 GLU A C 1
ATOM 655 O O . GLU A 1 86 ? 10.400 8.105 -7.241 1.00 89.50 86 GLU A O 1
ATOM 660 N N . GLN A 1 87 ? 9.130 9.800 -7.995 1.00 87.50 87 GLN A N 1
ATOM 661 C CA . GLN A 1 87 ? 9.998 10.838 -7.459 1.00 87.50 87 GLN A CA 1
ATOM 662 C C . GLN A 1 87 ? 9.752 10.964 -5.951 1.00 87.50 87 GLN A C 1
ATOM 664 O O . GLN A 1 87 ? 8.628 11.197 -5.512 1.00 87.50 87 GLN A O 1
ATOM 669 N N . VAL A 1 88 ? 10.812 10.850 -5.151 1.00 84.94 88 VAL A N 1
ATOM 670 C CA . VAL A 1 88 ? 10.725 11.040 -3.699 1.00 84.94 88 VAL A CA 1
ATOM 671 C C . VAL A 1 88 ? 10.671 12.538 -3.397 1.00 84.94 88 VAL A C 1
ATOM 673 O O . VAL A 1 88 ? 11.666 13.242 -3.564 1.00 84.94 88 VAL A O 1
ATOM 676 N N . TYR A 1 89 ? 9.509 13.028 -2.962 1.00 82.50 89 TYR A N 1
ATOM 677 C CA . TYR A 1 89 ? 9.331 14.425 -2.536 1.00 82.50 89 TYR A CA 1
ATOM 678 C C . TYR A 1 89 ? 9.632 14.641 -1.048 1.00 82.50 89 TYR A C 1
ATOM 680 O O . TYR A 1 89 ? 10.007 15.741 -0.651 1.00 82.50 89 TYR A O 1
ATOM 688 N N . ASP A 1 90 ? 9.493 13.593 -0.237 1.00 84.44 90 ASP A N 1
ATOM 689 C CA . ASP A 1 90 ? 9.721 13.613 1.204 1.00 84.44 90 ASP A CA 1
ATOM 690 C C . ASP A 1 90 ? 10.477 12.346 1.612 1.00 84.44 90 ASP A C 1
ATOM 692 O O . ASP A 1 90 ? 9.946 11.238 1.563 1.00 84.44 90 ASP A O 1
ATOM 696 N N . THR A 1 91 ? 11.742 12.508 1.998 1.00 81.94 91 THR A N 1
ATOM 697 C CA . THR A 1 91 ? 12.630 11.396 2.366 1.00 81.94 91 THR A CA 1
ATOM 698 C C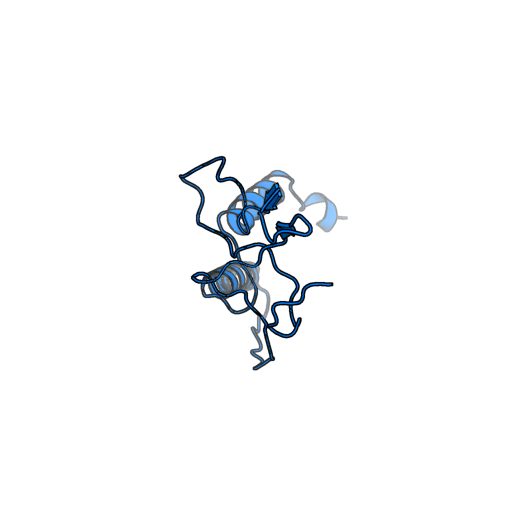 . THR A 1 91 ? 12.337 10.823 3.750 1.00 81.94 91 THR A C 1
ATOM 700 O O . THR A 1 91 ? 12.912 9.798 4.115 1.00 81.94 91 THR A O 1
ATOM 703 N N . THR A 1 92 ? 11.460 11.467 4.525 1.00 84.75 92 THR A N 1
ATOM 704 C CA . THR A 1 92 ? 11.006 10.946 5.819 1.00 84.75 92 THR A CA 1
ATOM 705 C C . THR A 1 92 ? 9.881 9.926 5.667 1.00 84.75 92 THR A C 1
ATOM 707 O O . THR A 1 92 ? 9.621 9.162 6.600 1.00 84.75 92 THR A O 1
ATOM 710 N N . GLN A 1 93 ? 9.233 9.876 4.497 1.00 81.12 93 GLN A N 1
ATOM 711 C CA . GLN A 1 93 ? 8.157 8.930 4.248 1.00 81.12 93 GLN A CA 1
ATOM 712 C C . GLN A 1 93 ? 8.700 7.527 3.956 1.00 81.12 93 GLN A C 1
ATOM 714 O O . GLN A 1 93 ? 9.690 7.369 3.237 1.00 81.12 93 GLN A O 1
ATOM 719 N N . PRO A 1 94 ? 8.056 6.484 4.506 1.00 83.44 94 PRO A N 1
ATOM 720 C CA . PRO A 1 94 ? 8.410 5.107 4.200 1.00 83.44 94 PRO A CA 1
ATOM 721 C C . PRO A 1 94 ? 8.240 4.826 2.702 1.00 83.44 94 PRO A C 1
ATOM 723 O O . PRO A 1 94 ? 7.267 5.248 2.077 1.00 83.44 94 PRO A O 1
ATOM 726 N N . LYS A 1 95 ? 9.197 4.084 2.137 1.00 81.12 95 LYS A N 1
ATOM 727 C CA . LYS A 1 95 ? 9.195 3.703 0.723 1.00 81.12 95 LYS A CA 1
ATOM 728 C C . LYS A 1 95 ? 7.955 2.852 0.401 1.00 81.12 95 LYS A C 1
ATOM 730 O O . LYS A 1 95 ? 7.599 1.961 1.168 1.00 81.12 95 LYS A O 1
ATOM 735 N N . THR A 1 96 ? 7.334 3.111 -0.748 1.00 83.38 96 THR A N 1
ATOM 736 C CA . THR A 1 96 ? 6.295 2.256 -1.344 1.00 83.38 96 THR A CA 1
ATOM 737 C C . THR A 1 96 ? 6.881 1.386 -2.465 1.00 83.38 96 THR A C 1
ATOM 739 O O . THR A 1 96 ? 8.027 1.576 -2.878 1.00 83.38 96 THR A O 1
ATOM 742 N N . VAL A 1 97 ? 6.113 0.413 -2.955 1.00 92.44 97 VAL A N 1
ATOM 743 C CA . VAL A 1 97 ? 6.519 -0.415 -4.101 1.00 92.44 97 VAL A CA 1
ATOM 744 C C . VAL A 1 97 ? 6.660 0.425 -5.371 1.00 92.44 97 VAL A C 1
ATOM 746 O O . VAL A 1 97 ? 5.965 1.425 -5.549 1.00 92.44 97 VAL A O 1
ATOM 749 N N . ASN A 1 98 ? 7.540 0.002 -6.279 1.00 94.62 98 ASN A N 1
ATOM 750 C CA . ASN A 1 98 ? 7.682 0.656 -7.578 1.00 94.62 98 ASN A CA 1
ATOM 751 C C . ASN A 1 98 ? 6.377 0.553 -8.400 1.00 94.62 98 ASN A C 1
ATOM 753 O O . ASN A 1 98 ? 5.656 -0.441 -8.275 1.00 94.62 98 ASN A O 1
ATOM 757 N N . PRO A 1 99 ? 6.075 1.526 -9.279 1.00 95.25 99 PRO A N 1
ATOM 758 C CA . PRO A 1 99 ? 4.920 1.447 -10.167 1.00 95.25 99 PRO A CA 1
ATOM 759 C C . PRO A 1 99 ? 4.924 0.169 -11.018 1.00 95.25 99 PRO A C 1
ATOM 761 O O . PRO A 1 99 ? 5.922 -0.186 -11.651 1.00 95.25 99 PRO A O 1
ATOM 764 N N . PHE A 1 100 ? 3.793 -0.533 -11.046 1.00 96.25 100 PHE A N 1
ATOM 765 C CA . PHE A 1 100 ? 3.645 -1.781 -11.790 1.00 96.25 100 PHE A CA 1
ATOM 766 C C . PHE A 1 100 ? 2.179 -2.085 -12.096 1.00 96.25 100 PHE A C 1
ATOM 768 O O . PHE A 1 100 ? 1.272 -1.518 -11.486 1.00 96.25 100 PHE A O 1
ATOM 775 N N . LEU A 1 101 ? 1.955 -3.010 -13.028 1.00 96.75 101 LEU A N 1
ATOM 776 C CA . LEU A 1 101 ? 0.640 -3.578 -13.290 1.00 96.75 101 LEU A CA 1
ATOM 777 C C . LEU A 1 101 ? 0.588 -4.979 -12.674 1.00 96.75 101 LEU A C 1
ATOM 779 O O . LEU A 1 101 ? 1.319 -5.876 -13.085 1.00 96.75 101 LEU A O 1
ATOM 783 N N . ALA A 1 102 ? -0.252 -5.169 -11.659 1.00 97.31 102 ALA A N 1
ATOM 784 C CA . ALA A 1 102 ? -0.361 -6.462 -10.995 1.00 97.31 102 ALA A CA 1
ATOM 785 C C . ALA A 1 102 ? -0.791 -7.562 -11.982 1.00 97.31 102 ALA A C 1
ATOM 787 O O . ALA A 1 102 ? -1.668 -7.352 -12.820 1.00 97.31 102 ALA A O 1
ATOM 788 N N . TYR A 1 103 ? -0.187 -8.744 -11.835 1.00 97.62 103 TYR A N 1
ATOM 789 C CA . TYR A 1 103 ? -0.434 -9.963 -12.616 1.00 97.62 103 TYR A CA 1
ATOM 790 C C . TYR A 1 103 ? 0.027 -9.945 -14.081 1.00 97.62 103 TYR A C 1
ATOM 792 O O . TYR A 1 103 ? -0.227 -10.913 -14.800 1.00 97.62 103 TYR A O 1
ATOM 800 N N . THR A 1 104 ? 0.738 -8.913 -14.545 1.00 96.94 104 THR A N 1
ATOM 801 C CA . THR A 1 104 ? 1.369 -8.980 -15.871 1.00 96.94 104 THR A CA 1
ATOM 802 C C . THR A 1 104 ? 2.525 -9.977 -15.892 1.00 96.94 104 THR A C 1
ATOM 804 O O . THR A 1 104 ? 3.289 -10.036 -14.925 1.00 96.94 104 THR A O 1
ATOM 807 N N . PRO A 1 105 ? 2.712 -10.725 -16.994 1.00 95.44 105 PRO A N 1
ATOM 808 C CA . PRO A 1 105 ? 3.906 -11.539 -17.165 1.00 95.44 105 PRO A CA 1
ATOM 809 C C . PRO A 1 105 ? 5.150 -10.649 -17.277 1.00 95.44 105 PRO A C 1
ATOM 811 O O . PRO A 1 105 ? 5.088 -9.533 -17.791 1.00 95.44 105 PRO A O 1
ATOM 814 N N . ASN A 1 106 ? 6.291 -11.168 -16.829 1.00 95.38 106 ASN A N 1
ATOM 815 C CA . ASN A 1 106 ? 7.588 -10.546 -17.075 1.00 95.38 106 ASN A CA 1
ATOM 816 C C . ASN A 1 106 ? 7.964 -10.712 -18.557 1.00 95.38 106 ASN A C 1
ATOM 818 O O . ASN A 1 106 ? 7.855 -11.810 -19.107 1.00 95.38 106 ASN A O 1
ATOM 822 N N . GLY A 1 107 ? 8.423 -9.635 -19.190 1.00 94.19 107 GLY A N 1
ATOM 823 C CA . GLY A 1 107 ? 9.030 -9.685 -20.510 1.00 94.19 107 GLY A CA 1
ATOM 824 C C . GLY A 1 107 ? 9.537 -8.322 -20.969 1.00 94.19 107 GLY A C 1
ATOM 825 O O . GLY A 1 107 ? 8.941 -7.291 -20.666 1.00 94.19 107 GLY A O 1
ATOM 826 N N . THR A 1 108 ? 10.614 -8.336 -21.753 1.00 94.69 108 THR A N 1
ATOM 827 C CA . THR A 1 108 ? 11.106 -7.167 -22.491 1.00 94.69 108 THR A CA 1
ATOM 828 C C . THR A 1 108 ? 10.760 -7.356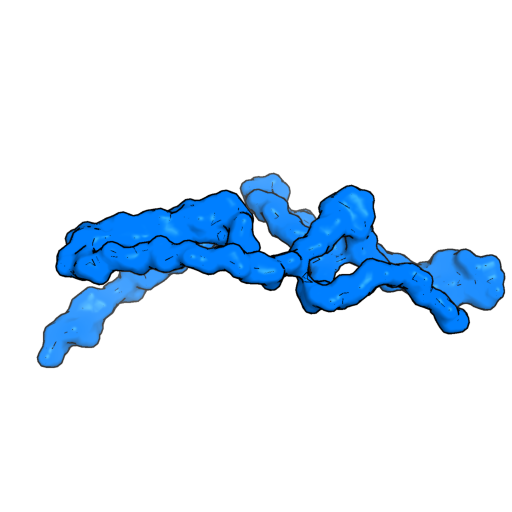 -23.960 1.00 94.69 108 THR A C 1
ATOM 830 O O . THR A 1 108 ? 11.185 -8.335 -24.572 1.00 94.69 108 THR A O 1
ATOM 833 N N . VAL A 1 109 ? 9.978 -6.437 -24.525 1.00 91.69 109 VAL A N 1
ATOM 834 C CA . VAL A 1 109 ? 9.513 -6.501 -25.917 1.00 91.69 109 VAL A CA 1
ATOM 835 C C . VAL A 1 109 ? 9.835 -5.183 -26.613 1.00 91.69 109 VAL A C 1
ATOM 837 O O . VAL A 1 109 ? 9.632 -4.112 -26.045 1.00 91.69 109 VAL A O 1
ATOM 840 N N . SER A 1 110 ? 10.321 -5.267 -27.848 1.00 88.12 110 SER A N 1
ATOM 841 C CA . SER A 1 110 ? 10.574 -4.135 -28.742 1.00 88.12 110 SER A CA 1
ATOM 842 C C . SER A 1 110 ? 9.973 -4.429 -30.118 1.00 88.12 110 SER A C 1
ATOM 844 O O . SER A 1 110 ? 10.019 -5.579 -30.561 1.00 88.12 110 SER A O 1
ATOM 846 N N . SER A 1 111 ? 9.417 -3.409 -30.775 1.00 78.75 111 SER A N 1
ATOM 847 C CA . SER A 1 111 ? 8.927 -3.461 -32.163 1.00 78.75 111 SER A CA 1
ATOM 848 C C . SER A 1 111 ? 9.980 -3.006 -33.159 1.00 78.75 111 SER A C 1
ATOM 850 O O . SER A 1 111 ? 10.658 -2.009 -32.821 1.00 78.75 111 SER A O 1
#

Sequence (111 aa):
KTFISSIQSANIEANLKDLTSRPHLAGLPEDLASAIVIEQRWIKDGLKVTKPKYNVLLSYPDDNNPNQVTLTSSSGTIIIQTSGTEQVYDTTQPKTVNPFLAYTPNGTVSS